Protein AF-A0A1C5YEY9-F1 (afdb_monomer_lite)

Sequence (132 aa):
MKTFPKPLSAQEEREYLRRCKEGDLEAREVL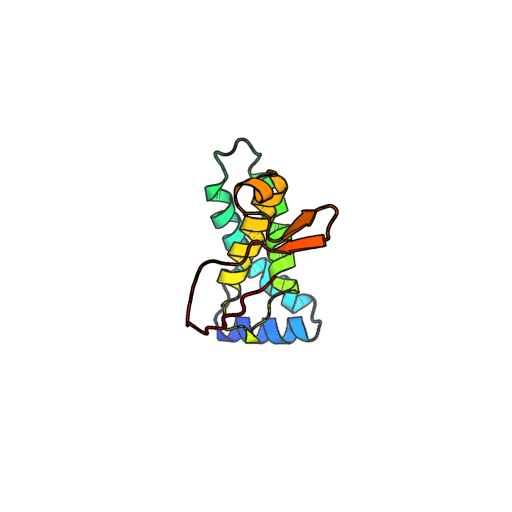ISRNLRLVAHVVKKYQQSGYETDDLLSVGTIGLIKAVNTFNAEKGSRLATYAVKCVENAILSRMRLWFQTSIPRAEKNRDGVFWHRYPRICISFALLWTAA

pLDDT: mean 79.59, std 19.67, range [31.83, 96.88]

Structure (mmCIF, N/CA/C/O backbone):
data_AF-A0A1C5YEY9-F1
#
_entry.id   AF-A0A1C5YEY9-F1
#
loop_
_atom_site.group_PDB
_atom_site.id
_atom_site.type_symbol
_atom_site.label_atom_id
_atom_site.label_alt_id
_atom_site.label_comp_id
_atom_site.label_asym_id
_atom_site.label_entity_id
_atom_site.label_seq_id
_atom_site.pdbx_PDB_ins_code
_atom_site.Cartn_x
_atom_site.Cartn_y
_atom_site.Cartn_z
_atom_site.occupancy
_atom_site.B_iso_or_equiv
_atom_site.auth_seq_id
_atom_site.auth_comp_id
_atom_site.auth_asym_id
_atom_site.auth_atom_id
_atom_site.pdbx_PDB_model_num
ATOM 1 N N . MET A 1 1 ? -13.197 11.405 -17.208 1.00 39.03 1 MET A N 1
ATOM 2 C CA . MET A 1 1 ? -11.977 11.458 -16.369 1.00 39.03 1 MET A CA 1
ATOM 3 C C . MET A 1 1 ? -12.269 10.779 -15.038 1.00 39.03 1 MET A C 1
ATOM 5 O O . MET A 1 1 ? -13.107 11.282 -14.302 1.00 39.03 1 MET A O 1
ATOM 9 N N . LYS A 1 2 ? -11.660 9.624 -14.737 1.00 53.94 2 LYS A N 1
ATOM 10 C CA . LYS A 1 2 ? -11.797 8.994 -13.411 1.00 53.94 2 LYS A CA 1
ATOM 11 C C . LYS A 1 2 ? -10.935 9.779 -12.419 1.00 53.94 2 LYS A C 1
ATOM 13 O O . LYS A 1 2 ? -9.757 9.492 -12.244 1.00 53.94 2 LYS A O 1
ATOM 18 N N . THR A 1 3 ? -11.505 10.830 -11.842 1.00 72.69 3 THR A N 1
ATOM 19 C CA . THR A 1 3 ? -10.862 11.599 -10.774 1.00 72.69 3 THR A CA 1
ATOM 20 C C . THR A 1 3 ? -10.750 10.708 -9.545 1.00 72.69 3 THR A C 1
ATOM 22 O O . THR A 1 3 ? -11.757 10.222 -9.035 1.00 72.69 3 THR A O 1
ATOM 25 N N . PHE A 1 4 ? -9.523 10.473 -9.080 1.00 75.75 4 PHE A N 1
ATOM 26 C CA . PHE A 1 4 ? -9.296 9.739 -7.839 1.00 75.75 4 PHE A CA 1
ATOM 27 C C . PHE A 1 4 ? -10.005 10.439 -6.675 1.00 75.75 4 PHE A C 1
ATOM 29 O O . PHE A 1 4 ? -9.925 11.671 -6.575 1.00 75.75 4 PHE A O 1
ATOM 36 N N . PRO A 1 5 ? -10.656 9.683 -5.776 1.00 82.75 5 PRO A N 1
ATOM 37 C CA . PRO A 1 5 ? -11.355 10.273 -4.650 1.00 82.75 5 PRO A CA 1
ATOM 38 C C . PRO A 1 5 ? -10.378 11.059 -3.766 1.00 82.75 5 PRO A C 1
ATOM 40 O O . PRO A 1 5 ? -9.193 10.729 -3.654 1.00 82.75 5 PRO A O 1
ATOM 43 N N . LYS A 1 6 ? -10.875 12.134 -3.145 1.00 85.81 6 LYS A N 1
ATOM 44 C CA . LYS A 1 6 ? -10.090 12.951 -2.209 1.00 85.81 6 LYS A CA 1
ATOM 45 C C . LYS A 1 6 ? -9.548 12.060 -1.075 1.00 85.81 6 LYS A C 1
ATOM 47 O O . LYS A 1 6 ? -10.292 11.180 -0.636 1.00 85.81 6 LYS A O 1
ATOM 52 N N . PRO A 1 7 ? -8.308 12.259 -0.5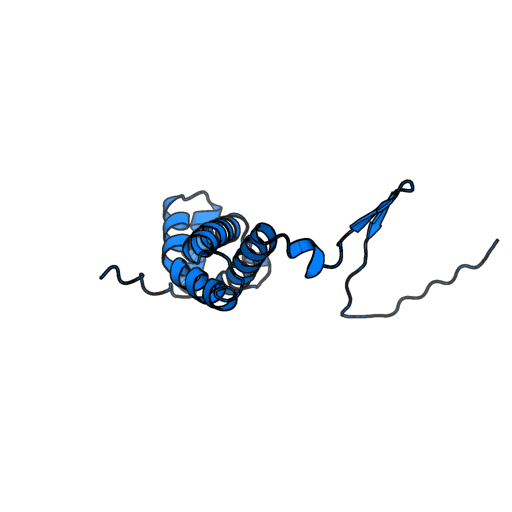95 1.00 86.94 7 PRO A N 1
ATOM 53 C CA . PRO A 1 7 ? -7.817 11.552 0.586 1.00 86.94 7 PRO A CA 1
ATOM 54 C C . PRO A 1 7 ? -8.737 11.782 1.792 1.00 86.94 7 PRO A C 1
ATOM 56 O O . PRO A 1 7 ? -9.362 12.840 1.904 1.00 86.94 7 PRO A O 1
ATOM 59 N N . LEU A 1 8 ? -8.820 10.776 2.662 1.00 89.31 8 LEU A N 1
ATOM 60 C CA . LEU A 1 8 ? -9.600 10.836 3.898 1.00 89.31 8 LEU A CA 1
ATOM 61 C C . LEU A 1 8 ? -8.981 11.838 4.877 1.00 89.31 8 LEU A C 1
ATOM 63 O O . LEU A 1 8 ? -7.764 12.043 4.889 1.00 89.31 8 LEU A O 1
ATOM 67 N N . SER A 1 9 ? -9.815 12.454 5.712 1.00 91.19 9 SER A N 1
ATOM 68 C CA . SER A 1 9 ? -9.325 13.185 6.880 1.00 91.19 9 SER A CA 1
ATOM 69 C C . SER A 1 9 ? -8.760 12.218 7.929 1.00 91.19 9 SER A C 1
ATOM 71 O O . SER A 1 9 ? -9.060 11.026 7.927 1.00 91.19 9 SER A O 1
ATOM 73 N N . ALA A 1 10 ? -7.955 12.727 8.865 1.00 88.38 10 ALA A N 1
ATOM 74 C CA . ALA A 1 10 ? -7.357 11.895 9.913 1.00 88.38 10 ALA A CA 1
ATOM 75 C C . ALA A 1 10 ? -8.402 11.230 10.833 1.00 88.38 10 ALA A C 1
ATOM 77 O O . ALA A 1 10 ? -8.161 10.142 11.351 1.00 88.38 10 ALA A O 1
ATOM 78 N N . GLN A 1 11 ? -9.553 11.879 11.040 1.00 90.25 11 GLN A N 1
ATOM 79 C CA . GLN A 1 11 ? -10.647 11.328 11.844 1.00 90.25 11 GLN A CA 1
ATOM 80 C C . GLN A 1 11 ? -11.351 10.189 11.100 1.00 90.25 11 GLN A C 1
ATOM 82 O O . GLN A 1 11 ? -11.501 9.104 11.653 1.00 90.25 11 GLN A O 1
ATOM 87 N N . GLU A 1 12 ? -11.700 10.407 9.829 1.00 92.25 12 GLU A N 1
ATOM 88 C CA . GLU A 1 12 ? -12.309 9.375 8.984 1.00 92.25 12 GLU A CA 1
ATOM 89 C C . GLU A 1 12 ? -11.375 8.176 8.803 1.00 92.25 12 GLU A C 1
ATOM 91 O O . GLU A 1 12 ? -11.809 7.037 8.937 1.00 92.25 12 GLU A O 1
ATOM 96 N N . GLU A 1 13 ? -10.084 8.411 8.543 1.00 92.25 13 GLU A N 1
ATOM 97 C CA . GLU A 1 13 ? -9.094 7.337 8.398 1.00 92.25 13 GLU A CA 1
ATOM 98 C C . GLU A 1 13 ? -9.076 6.441 9.641 1.00 92.25 13 GLU A C 1
ATOM 100 O O . GLU A 1 13 ? -9.071 5.218 9.516 1.00 92.25 13 GLU A O 1
ATOM 105 N N . ARG A 1 14 ? -9.136 7.029 10.841 1.00 91.06 14 ARG A N 1
ATOM 106 C CA . ARG A 1 14 ? -9.148 6.272 12.096 1.00 91.06 14 ARG A CA 1
ATOM 107 C C . ARG A 1 14 ? -10.405 5.416 12.252 1.00 91.06 14 ARG A C 1
ATOM 109 O O . ARG A 1 14 ? -10.299 4.285 12.724 1.00 91.06 14 ARG A O 1
ATOM 116 N N . GLU A 1 15 ? -11.556 5.927 11.829 1.00 93.12 15 GLU A N 1
ATOM 117 C CA . GLU A 1 15 ? -12.822 5.191 11.856 1.00 93.12 15 GLU A CA 1
ATOM 118 C C . GLU A 1 15 ? -12.810 4.011 10.875 1.00 93.12 15 GLU A C 1
ATOM 120 O O . GLU A 1 15 ? -13.070 2.871 11.260 1.00 93.12 15 GLU A O 1
ATOM 125 N N . TYR A 1 16 ? -12.406 4.243 9.624 1.00 94.25 16 TYR A N 1
ATOM 126 C CA . TYR A 1 16 ? -12.297 3.170 8.633 1.00 94.25 16 TYR A CA 1
ATOM 127 C C . TYR A 1 16 ? -11.264 2.114 9.031 1.00 94.25 16 TYR A C 1
ATOM 129 O O . TYR A 1 16 ? -11.484 0.925 8.812 1.00 94.25 16 TYR A O 1
ATOM 137 N N . LEU A 1 17 ? -10.153 2.517 9.650 1.00 92.81 17 LEU A N 1
ATOM 138 C CA . LEU A 1 17 ? -9.156 1.586 10.178 1.00 92.81 17 LEU A CA 1
ATOM 139 C C . LEU A 1 17 ? -9.714 0.714 11.306 1.00 92.81 17 LEU A C 1
ATOM 141 O O . LEU A 1 17 ? -9.392 -0.473 11.371 1.00 92.81 17 LEU A O 1
ATOM 145 N N . ARG A 1 18 ? -10.552 1.282 12.179 1.00 92.38 18 ARG A N 1
ATOM 146 C CA . ARG A 1 18 ? -11.227 0.527 13.236 1.00 92.38 18 ARG A CA 1
ATOM 147 C C . ARG A 1 18 ? -12.184 -0.505 12.639 1.00 92.38 18 ARG A C 1
ATOM 149 O O . ARG A 1 18 ? -12.033 -1.687 12.934 1.00 92.38 18 ARG A O 1
ATOM 156 N N . ARG A 1 19 ? -13.081 -0.084 11.744 1.00 93.56 19 ARG A N 1
ATOM 157 C CA . ARG A 1 19 ? -14.018 -0.979 11.040 1.00 93.56 19 ARG A CA 1
ATOM 158 C C . ARG A 1 19 ? -13.289 -2.082 10.269 1.00 93.56 19 ARG A C 1
ATOM 160 O O . ARG A 1 19 ? -13.641 -3.253 10.356 1.00 93.56 19 ARG A O 1
ATOM 167 N N . CYS A 1 20 ? -12.204 -1.734 9.576 1.00 92.94 20 CYS A N 1
ATOM 168 C CA . CYS A 1 20 ? -11.376 -2.703 8.859 1.00 92.94 20 CYS A CA 1
ATOM 169 C C . CYS A 1 20 ? -10.761 -3.753 9.806 1.00 92.94 20 CYS A C 1
ATOM 171 O O . CYS A 1 20 ? -10.645 -4.919 9.432 1.00 92.94 20 CYS A O 1
ATOM 173 N N . LYS A 1 21 ? -10.387 -3.367 11.035 1.00 89.62 21 LYS A N 1
ATOM 174 C CA . LYS A 1 21 ? -9.884 -4.290 12.068 1.00 89.62 21 LYS A CA 1
ATOM 175 C C . LYS A 1 21 ? -10.983 -5.205 12.621 1.00 89.62 21 LYS A C 1
ATOM 177 O O . LYS A 1 21 ? -10.689 -6.330 13.009 1.00 89.62 21 LYS A O 1
ATOM 182 N N . GLU A 1 22 ? -12.226 -4.734 12.624 1.00 91.81 22 GLU A N 1
ATOM 183 C CA . GLU A 1 22 ? -13.425 -5.509 12.972 1.00 91.81 22 GLU A CA 1
ATOM 184 C C . GLU A 1 22 ? -13.864 -6.464 11.835 1.00 91.81 22 GLU A C 1
ATOM 186 O O . GLU A 1 22 ? -14.763 -7.276 12.030 1.00 91.81 22 GLU A O 1
ATOM 191 N N . GLY A 1 23 ? -13.190 -6.435 10.674 1.00 91.12 23 GLY A N 1
ATOM 192 C CA . GLY A 1 23 ? -13.426 -7.346 9.546 1.00 91.12 23 GLY A CA 1
ATOM 193 C C . GLY A 1 23 ? -14.285 -6.766 8.419 1.00 91.12 23 GLY A C 1
ATOM 194 O O . GLY A 1 23 ? -14.653 -7.493 7.497 1.00 91.12 23 GLY A O 1
ATOM 195 N N . ASP A 1 24 ? -14.587 -5.468 8.460 1.00 94.38 24 ASP A N 1
ATOM 196 C CA . ASP A 1 24 ? -15.392 -4.788 7.448 1.00 94.38 24 ASP A CA 1
ATOM 197 C C . ASP A 1 24 ? -14.649 -4.672 6.101 1.00 94.38 24 ASP A C 1
ATOM 199 O O . ASP A 1 24 ? -13.630 -3.981 5.965 1.00 94.38 24 ASP A O 1
ATOM 203 N N . LEU A 1 25 ? -15.182 -5.359 5.087 1.00 92.75 25 LEU A N 1
ATOM 204 C CA . LEU A 1 25 ? -14.631 -5.386 3.732 1.00 92.75 25 LEU A CA 1
ATOM 205 C C . LEU A 1 25 ? -14.830 -4.061 2.988 1.00 92.75 25 LEU A C 1
ATOM 207 O O . LEU A 1 25 ? -13.948 -3.660 2.228 1.00 92.75 25 LEU A O 1
ATOM 211 N N . GLU A 1 26 ? -15.939 -3.364 3.224 1.00 94.25 26 GLU A N 1
ATOM 212 C CA . GLU A 1 26 ? -16.229 -2.081 2.583 1.00 94.25 26 GLU A CA 1
ATOM 213 C C . GLU A 1 26 ? -15.255 -1.016 3.095 1.00 94.25 26 GLU A C 1
ATOM 215 O O . GLU A 1 26 ? -14.639 -0.286 2.314 1.00 94.25 26 GLU A O 1
ATOM 220 N N . ALA A 1 27 ? -15.015 -0.994 4.410 1.00 94.31 27 ALA A N 1
ATOM 221 C CA . ALA A 1 27 ? -14.025 -0.104 5.009 1.00 94.31 27 ALA A CA 1
ATOM 222 C C . ALA A 1 27 ? -12.623 -0.324 4.415 1.00 94.31 27 ALA A C 1
ATOM 224 O O . ALA A 1 27 ? -11.906 0.638 4.118 1.00 94.31 27 ALA A O 1
ATOM 225 N N . ARG A 1 28 ? -12.246 -1.587 4.174 1.00 94.12 28 ARG A N 1
ATOM 226 C CA . ARG A 1 28 ? -10.983 -1.941 3.514 1.00 94.12 28 ARG A CA 1
ATOM 227 C C . ARG A 1 28 ? -10.906 -1.382 2.092 1.00 94.12 28 ARG A C 1
ATOM 229 O O . ARG A 1 28 ? -9.888 -0.798 1.716 1.00 94.12 28 ARG A O 1
ATOM 236 N N . GLU A 1 29 ? -11.956 -1.554 1.296 1.00 93.94 29 GLU A N 1
ATOM 237 C CA . GLU A 1 29 ? -12.004 -1.067 -0.088 1.00 93.94 29 GLU A CA 1
ATOM 238 C C . GLU A 1 29 ? -11.940 0.458 -0.174 1.00 93.94 29 GLU A C 1
ATOM 240 O O . GLU A 1 29 ? -11.236 1.002 -1.036 1.00 93.94 29 GLU A O 1
ATOM 245 N N . VAL A 1 30 ? -12.598 1.155 0.756 1.00 94.12 30 VAL A N 1
ATOM 246 C CA . VAL A 1 30 ? -12.511 2.613 0.875 1.00 94.12 30 VAL A CA 1
ATOM 247 C C . VAL A 1 30 ? -11.073 3.038 1.173 1.00 94.12 30 VAL A C 1
ATOM 249 O O . VAL A 1 30 ? -10.542 3.910 0.479 1.00 94.12 30 VAL A O 1
ATOM 252 N N . LEU A 1 31 ? -10.405 2.403 2.143 1.00 94.19 31 LEU A N 1
ATOM 253 C CA . LEU A 1 31 ? -9.009 2.704 2.482 1.00 94.19 31 LEU A CA 1
ATOM 254 C C . LEU A 1 31 ? -8.067 2.491 1.291 1.00 94.19 31 LEU A C 1
ATOM 256 O O . LEU A 1 31 ? -7.217 3.345 1.027 1.00 94.19 31 LEU A O 1
ATOM 260 N N . ILE A 1 32 ? -8.234 1.398 0.542 1.00 94.25 32 ILE A N 1
ATOM 261 C CA . ILE A 1 32 ? -7.432 1.114 -0.657 1.00 94.25 32 ILE A CA 1
ATOM 262 C C . ILE A 1 32 ? -7.681 2.190 -1.720 1.00 94.25 32 ILE A C 1
ATOM 264 O O . ILE A 1 32 ? -6.741 2.853 -2.163 1.00 94.25 32 ILE A O 1
ATOM 268 N N . SER A 1 33 ? -8.943 2.422 -2.085 1.00 93.00 33 SER A N 1
ATOM 269 C CA . SER A 1 33 ? -9.331 3.333 -3.171 1.00 93.00 33 SER A CA 1
ATOM 270 C C . SER A 1 33 ? -8.868 4.772 -2.929 1.00 93.00 33 SER A C 1
ATOM 272 O O . SER A 1 33 ? -8.415 5.455 -3.850 1.00 93.00 33 SER A O 1
ATOM 274 N N . ARG A 1 34 ? -8.927 5.232 -1.673 1.00 93.00 34 ARG A N 1
ATOM 275 C CA . ARG A 1 34 ? -8.493 6.577 -1.258 1.00 93.00 34 ARG A CA 1
ATOM 276 C C . ARG A 1 34 ? -6.971 6.747 -1.297 1.00 93.00 34 ARG A C 1
ATOM 278 O O . ARG A 1 34 ? -6.495 7.868 -1.466 1.00 93.00 34 ARG A O 1
ATOM 285 N N . ASN A 1 35 ? -6.213 5.653 -1.198 1.00 94.12 35 ASN A N 1
ATOM 286 C CA . ASN A 1 35 ? -4.749 5.656 -1.187 1.00 94.12 35 ASN A CA 1
ATOM 287 C C . ASN A 1 35 ? -4.106 5.261 -2.530 1.00 94.12 35 ASN A C 1
ATOM 289 O O . ASN A 1 35 ? -2.883 5.296 -2.643 1.00 94.12 35 ASN A O 1
ATOM 293 N N . LEU A 1 36 ? -4.874 4.973 -3.587 1.00 92.81 36 LEU A N 1
ATOM 294 C CA . LEU A 1 36 ? -4.318 4.594 -4.901 1.00 92.81 36 LEU A CA 1
ATOM 295 C C . LEU A 1 36 ? -3.363 5.640 -5.503 1.00 92.81 36 LEU A C 1
ATOM 297 O O . LEU A 1 36 ? -2.376 5.290 -6.149 1.00 92.81 36 LEU A O 1
ATOM 301 N N . ARG A 1 37 ? -3.595 6.934 -5.244 1.00 93.06 37 ARG A N 1
ATOM 302 C CA . ARG A 1 37 ? -2.711 8.024 -5.708 1.00 93.06 37 ARG A CA 1
ATOM 303 C C . ARG A 1 37 ? -1.283 7.895 -5.169 1.00 93.06 37 ARG A C 1
ATOM 305 O O . ARG A 1 37 ? -0.338 8.310 -5.837 1.00 93.06 37 ARG A O 1
ATOM 312 N N . LEU A 1 38 ? -1.135 7.325 -3.972 1.00 94.56 38 LEU A N 1
ATOM 313 C CA . LEU A 1 38 ? 0.158 7.064 -3.347 1.00 94.56 38 LEU A CA 1
ATOM 314 C C . LEU A 1 38 ? 0.973 6.072 -4.178 1.00 94.56 38 LEU A C 1
ATOM 316 O O . LEU A 1 38 ? 2.166 6.278 -4.373 1.00 94.56 38 LEU A O 1
ATOM 320 N N . VAL A 1 39 ? 0.325 5.028 -4.703 1.00 95.81 39 VAL A N 1
ATOM 321 C CA . VAL A 1 39 ? 0.982 3.984 -5.504 1.00 95.81 39 VAL A CA 1
ATOM 322 C C . VAL A 1 39 ? 1.590 4.594 -6.759 1.00 95.81 39 VAL A C 1
ATOM 324 O O . VAL A 1 39 ? 2.783 4.429 -6.997 1.00 95.81 39 VAL A O 1
ATOM 327 N N . ALA A 1 40 ? 0.809 5.380 -7.503 1.00 94.06 40 ALA A N 1
ATOM 328 C CA . ALA A 1 40 ? 1.298 6.074 -8.693 1.00 94.06 40 ALA A CA 1
ATOM 329 C C . ALA A 1 40 ? 2.481 7.007 -8.377 1.00 94.06 40 ALA A C 1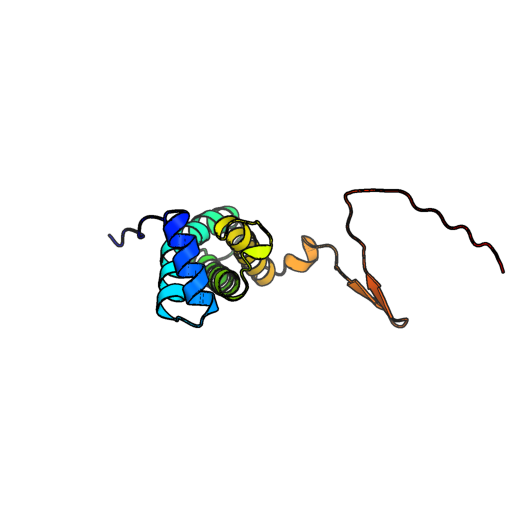
ATOM 331 O O . ALA A 1 40 ? 3.451 7.069 -9.132 1.00 94.06 40 ALA A O 1
ATOM 332 N N . HIS A 1 41 ? 2.434 7.699 -7.233 1.00 94.50 41 HIS A N 1
ATOM 333 C CA . HIS A 1 41 ? 3.530 8.561 -6.796 1.00 94.50 41 HIS A CA 1
ATOM 334 C C . HIS A 1 41 ? 4.814 7.778 -6.479 1.00 94.50 41 HIS A C 1
ATOM 336 O O . HIS A 1 41 ? 5.901 8.213 -6.854 1.00 94.50 41 HIS A O 1
ATOM 342 N N . VAL A 1 42 ? 4.708 6.622 -5.819 1.00 94.62 42 VAL A N 1
ATOM 343 C CA . VAL A 1 42 ? 5.867 5.770 -5.508 1.00 94.62 42 VAL A CA 1
ATOM 344 C C . VAL A 1 42 ? 6.443 5.145 -6.778 1.00 94.62 42 VAL A C 1
ATOM 346 O O . VAL A 1 42 ? 7.654 5.199 -6.980 1.00 94.62 42 VAL A O 1
ATOM 349 N N . VAL A 1 43 ? 5.589 4.618 -7.662 1.00 94.31 43 VAL A N 1
ATOM 350 C CA . VAL A 1 43 ? 5.996 3.994 -8.933 1.00 94.31 43 VAL A CA 1
ATOM 351 C C . VAL A 1 43 ? 6.754 4.969 -9.829 1.00 94.31 43 VAL A C 1
ATOM 353 O O . VAL A 1 43 ? 7.703 4.557 -10.492 1.00 94.31 43 VAL A O 1
ATOM 356 N N . LYS A 1 44 ? 6.428 6.269 -9.787 1.00 93.56 44 LYS A N 1
ATOM 357 C CA . LYS A 1 44 ? 7.144 7.309 -10.543 1.00 93.56 44 LYS A CA 1
ATOM 358 C C . LYS A 1 44 ? 8.666 7.273 -10.330 1.00 93.56 44 LYS A C 1
ATOM 360 O O . LYS A 1 44 ? 9.417 7.544 -11.260 1.00 93.56 44 LYS A O 1
ATOM 365 N N . LYS A 1 45 ? 9.133 6.890 -9.135 1.00 91.56 45 LYS A N 1
ATOM 366 C CA . LYS A 1 45 ? 10.569 6.769 -8.819 1.00 91.56 45 LYS A CA 1
ATOM 367 C C . LYS A 1 45 ? 11.273 5.637 -9.583 1.00 91.56 45 LYS A C 1
ATOM 369 O O . LYS A 1 45 ? 12.486 5.686 -9.738 1.00 91.56 45 LYS A O 1
ATOM 374 N N . TYR A 1 46 ? 10.526 4.633 -10.039 1.00 90.94 46 TYR A N 1
ATOM 375 C CA . TYR A 1 46 ? 11.035 3.400 -10.651 1.00 90.94 46 TYR A CA 1
ATOM 376 C C . TYR A 1 46 ? 10.735 3.310 -12.158 1.00 90.94 46 TYR A C 1
ATOM 378 O O . TYR A 1 46 ? 10.994 2.289 -12.787 1.00 90.94 46 TYR A O 1
ATOM 386 N N . GLN A 1 47 ? 10.208 4.377 -12.769 1.00 87.25 47 GLN A N 1
ATOM 387 C CA . GLN A 1 47 ? 9.862 4.378 -14.198 1.00 87.25 47 GLN A CA 1
ATOM 388 C C . GLN A 1 47 ? 11.081 4.212 -15.115 1.00 87.25 47 GLN A C 1
ATOM 390 O O . GLN A 1 47 ? 10.966 3.646 -16.195 1.00 87.25 47 GLN A O 1
ATOM 395 N N . GLN A 1 48 ? 12.263 4.669 -14.692 1.00 86.00 48 GLN A N 1
ATOM 396 C CA . GLN A 1 48 ? 13.496 4.572 -15.486 1.00 86.00 48 GLN A CA 1
ATOM 397 C C . GLN A 1 48 ? 14.219 3.225 -15.328 1.00 86.00 48 GLN A C 1
ATOM 399 O O . GLN A 1 48 ? 15.323 3.050 -15.832 1.00 86.00 48 GLN A O 1
ATOM 404 N N . SER A 1 49 ? 13.629 2.268 -14.612 1.00 81.50 49 SER A N 1
ATOM 405 C CA . SER A 1 49 ? 14.290 1.007 -14.272 1.00 81.50 49 SER A CA 1
ATOM 406 C C . SER A 1 49 ? 14.202 -0.078 -15.355 1.00 81.50 49 SER A C 1
ATOM 408 O O . SER A 1 49 ? 14.651 -1.196 -15.115 1.00 81.50 49 SER A O 1
ATOM 410 N N . GLY A 1 50 ? 13.607 0.223 -16.516 1.00 86.25 50 GLY A N 1
ATOM 411 C CA . GLY A 1 50 ? 13.429 -0.726 -17.625 1.00 86.25 50 GLY A CA 1
ATOM 412 C C . GLY A 1 50 ? 12.263 -1.710 -17.456 1.00 86.25 50 GLY A C 1
ATOM 413 O O . GLY A 1 50 ? 12.159 -2.656 -18.228 1.00 86.25 50 GLY A O 1
ATOM 414 N N . TYR A 1 51 ? 11.402 -1.504 -16.453 1.00 89.50 51 TYR A N 1
ATOM 415 C CA . TYR A 1 51 ? 10.169 -2.270 -16.244 1.00 89.50 51 TYR A CA 1
ATOM 416 C C . TYR A 1 51 ? 8.960 -1.476 -16.738 1.00 89.50 51 TYR A C 1
ATOM 418 O O . TYR A 1 51 ? 8.914 -0.252 -16.597 1.00 89.50 51 TYR A O 1
ATOM 426 N N . GLU A 1 52 ? 7.952 -2.186 -17.241 1.00 92.50 52 GLU A N 1
ATOM 427 C CA . GLU A 1 52 ? 6.688 -1.585 -17.659 1.00 92.50 52 GLU A CA 1
ATOM 428 C C . GLU A 1 52 ? 5.983 -0.906 -16.479 1.00 92.50 52 GLU A C 1
ATOM 430 O O . GLU A 1 52 ? 5.784 -1.502 -15.416 1.00 92.50 52 GLU A O 1
ATOM 435 N N . THR A 1 53 ? 5.569 0.351 -16.672 1.00 91.81 53 THR A N 1
ATOM 436 C CA . THR A 1 53 ? 4.932 1.147 -15.606 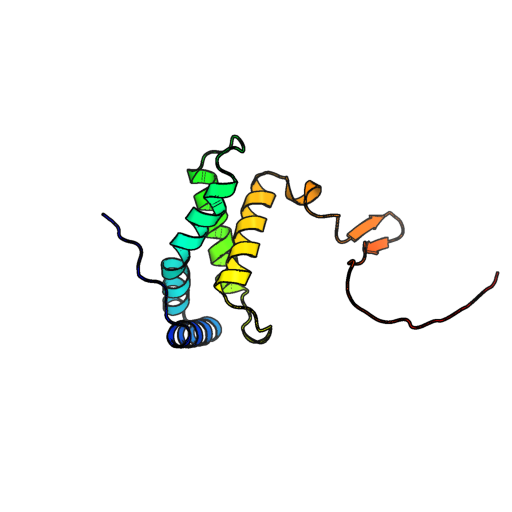1.00 91.81 53 THR A CA 1
ATOM 437 C C . THR A 1 53 ? 3.650 0.480 -15.096 1.00 91.81 53 THR A C 1
ATOM 439 O O . THR A 1 53 ? 3.380 0.519 -13.895 1.00 91.81 53 THR A O 1
ATOM 442 N N . ASP A 1 54 ? 2.898 -0.187 -15.972 1.00 92.81 54 ASP A N 1
ATOM 443 C CA . ASP A 1 54 ? 1.654 -0.876 -15.615 1.00 92.81 54 ASP A CA 1
ATOM 444 C C . ASP A 1 54 ? 1.892 -2.127 -14.748 1.00 92.81 54 ASP A C 1
ATOM 446 O O . ASP A 1 54 ? 1.105 -2.408 -13.836 1.00 92.81 54 ASP A O 1
ATOM 450 N N . ASP A 1 55 ? 3.012 -2.838 -14.946 1.00 93.06 55 ASP A N 1
ATOM 451 C CA . ASP A 1 55 ? 3.418 -3.951 -14.071 1.00 93.06 55 ASP A CA 1
ATOM 452 C C . ASP A 1 55 ? 3.785 -3.415 -12.679 1.00 93.06 55 ASP A C 1
ATOM 454 O O . ASP A 1 55 ? 3.315 -3.913 -11.653 1.00 93.06 55 ASP A O 1
ATOM 458 N N . LEU A 1 56 ? 4.549 -2.318 -12.630 1.00 94.06 56 LEU A N 1
ATOM 459 C CA . LEU A 1 56 ? 4.918 -1.663 -11.372 1.00 94.06 56 LEU A CA 1
ATOM 460 C C . LEU A 1 56 ? 3.699 -1.120 -10.613 1.00 94.06 56 LEU A C 1
ATOM 462 O O . LEU A 1 56 ? 3.645 -1.229 -9.387 1.00 94.06 56 LEU A O 1
ATOM 466 N N . LEU A 1 57 ? 2.708 -0.566 -11.316 1.00 95.06 57 LEU A N 1
ATOM 467 C CA . LEU A 1 57 ? 1.435 -0.139 -10.728 1.00 95.06 57 LEU A CA 1
ATOM 468 C C . LEU A 1 57 ? 0.653 -1.318 -10.149 1.00 95.06 57 LEU A C 1
ATOM 470 O O . LEU A 1 57 ? 0.136 -1.219 -9.032 1.00 95.06 57 LEU A O 1
ATOM 474 N N . SER A 1 58 ? 0.595 -2.437 -10.870 1.00 95.25 58 SER A N 1
ATOM 475 C CA . SER A 1 58 ? -0.102 -3.647 -10.427 1.00 95.25 58 SER A CA 1
ATOM 476 C C . SER A 1 58 ? 0.547 -4.227 -9.168 1.00 95.25 58 SER A C 1
ATOM 478 O O . SER A 1 58 ? -0.115 -4.416 -8.145 1.00 95.25 58 SER A O 1
ATOM 480 N N . VAL A 1 59 ? 1.871 -4.402 -9.187 1.00 94.88 59 VAL A N 1
ATOM 481 C CA . VAL A 1 59 ? 2.655 -4.861 -8.030 1.00 94.88 59 VAL A CA 1
ATOM 482 C C . VAL A 1 59 ? 2.562 -3.882 -6.860 1.00 94.88 59 VAL A C 1
ATOM 484 O O . VAL A 1 59 ? 2.377 -4.291 -5.711 1.00 94.88 59 VAL A O 1
ATOM 487 N N . GLY A 1 60 ? 2.647 -2.581 -7.132 1.00 96.31 60 GLY A N 1
ATOM 488 C CA . GLY A 1 60 ? 2.497 -1.547 -6.117 1.00 96.31 60 GLY A CA 1
ATOM 489 C C . GLY A 1 60 ? 1.114 -1.575 -5.462 1.00 96.31 60 GLY A C 1
ATOM 490 O O . GLY A 1 60 ? 1.007 -1.437 -4.245 1.00 96.31 60 GLY A O 1
ATOM 491 N N . THR A 1 61 ? 0.061 -1.842 -6.235 1.00 96.44 61 THR A N 1
ATOM 492 C CA . THR A 1 61 ? -1.310 -1.985 -5.720 1.00 96.44 61 THR A CA 1
ATOM 493 C C . THR A 1 61 ? -1.433 -3.193 -4.791 1.00 96.44 61 THR A C 1
ATOM 495 O O . THR A 1 61 ? -2.020 -3.076 -3.717 1.00 96.44 61 THR A O 1
ATOM 498 N N . ILE A 1 62 ? -0.796 -4.322 -5.121 1.00 95.75 62 ILE A N 1
ATOM 499 C CA . ILE A 1 62 ? -0.702 -5.483 -4.216 1.00 95.75 62 ILE A CA 1
ATOM 500 C C . ILE A 1 62 ? 0.010 -5.092 -2.909 1.00 95.75 62 ILE A C 1
ATOM 502 O O . ILE A 1 62 ? -0.435 -5.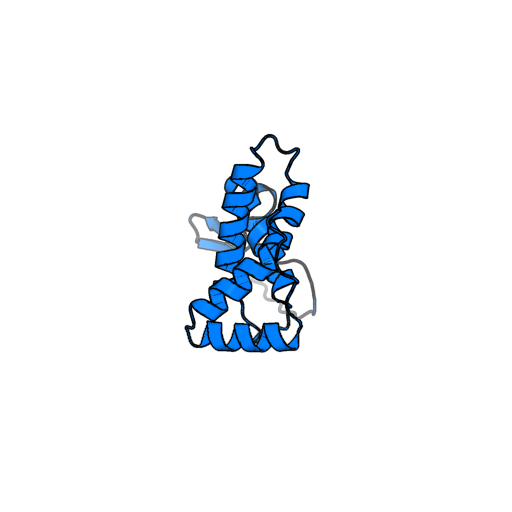457 -1.817 1.00 95.75 62 ILE A O 1
ATOM 506 N N . GLY A 1 63 ? 1.082 -4.297 -3.000 1.00 96.00 63 GLY A N 1
ATOM 507 C CA . GLY A 1 63 ? 1.780 -3.736 -1.840 1.00 96.00 63 GLY A CA 1
ATOM 508 C C . GLY A 1 63 ? 0.882 -2.863 -0.957 1.00 96.00 63 GLY A C 1
ATOM 509 O O . GLY A 1 63 ? 0.929 -2.982 0.268 1.00 96.00 63 GLY A O 1
ATOM 510 N N . LEU A 1 64 ? 0.022 -2.036 -1.559 1.00 96.88 64 LEU A N 1
ATOM 511 C CA . LEU A 1 64 ? -0.954 -1.217 -0.837 1.00 96.88 64 LEU A CA 1
ATOM 512 C C . LEU A 1 64 ? -2.021 -2.073 -0.139 1.00 96.88 64 LEU A C 1
ATOM 514 O O . LEU A 1 64 ? -2.302 -1.845 1.035 1.00 96.88 64 LEU A O 1
ATOM 518 N N . ILE A 1 65 ? -2.583 -3.071 -0.826 1.00 95.50 65 ILE A N 1
ATOM 519 C CA . ILE A 1 65 ? -3.572 -3.993 -0.239 1.00 95.50 65 ILE A CA 1
ATOM 520 C C . ILE A 1 65 ? -2.972 -4.694 0.982 1.00 95.50 65 ILE A C 1
ATOM 522 O O . ILE A 1 65 ? -3.582 -4.730 2.051 1.00 95.50 65 ILE A O 1
ATOM 526 N N . LYS A 1 66 ? -1.736 -5.192 0.849 1.00 94.12 66 LYS A N 1
ATOM 527 C CA . LYS A 1 66 ? -0.997 -5.782 1.967 1.00 94.12 66 LYS A CA 1
ATOM 528 C C . LYS A 1 66 ? -0.836 -4.787 3.113 1.00 94.12 66 LYS A C 1
ATOM 530 O O . LYS A 1 66 ? -1.060 -5.167 4.256 1.00 94.12 66 LYS A O 1
ATOM 535 N N . ALA A 1 67 ? -0.489 -3.534 2.815 1.00 95.12 67 ALA A N 1
ATOM 536 C CA . ALA A 1 67 ? -0.334 -2.499 3.829 1.00 95.12 67 ALA A CA 1
ATOM 537 C C . ALA A 1 67 ? -1.615 -2.289 4.636 1.00 95.12 67 ALA A C 1
ATOM 539 O O . ALA A 1 67 ? -1.548 -2.281 5.858 1.00 95.12 67 ALA A O 1
ATOM 540 N N . VAL A 1 68 ? -2.766 -2.163 3.970 1.00 94.81 68 VAL A N 1
ATOM 541 C CA . VAL A 1 68 ? -4.063 -1.979 4.641 1.00 94.81 68 VAL A CA 1
ATOM 542 C C . VAL A 1 68 ? -4.397 -3.187 5.520 1.00 94.81 68 VAL A C 1
ATOM 544 O O . VAL A 1 68 ? -4.797 -3.009 6.664 1.00 94.81 68 VAL A O 1
ATOM 547 N N . ASN A 1 69 ? -4.143 -4.407 5.036 1.00 91.88 69 ASN A N 1
ATOM 548 C CA . ASN A 1 69 ? -4.420 -5.635 5.787 1.00 91.88 69 ASN A CA 1
ATOM 549 C C . ASN A 1 69 ? -3.533 -5.816 7.029 1.00 91.88 69 ASN A C 1
ATOM 551 O O . ASN A 1 69 ? -3.967 -6.415 8.009 1.00 91.88 69 ASN A O 1
ATOM 555 N N . THR A 1 70 ? -2.279 -5.358 6.988 1.00 91.75 70 THR A N 1
ATOM 556 C CA . THR A 1 70 ? -1.300 -5.592 8.067 1.00 91.75 70 THR A CA 1
ATOM 557 C C . THR A 1 70 ? -1.005 -4.354 8.907 1.00 91.75 70 THR A C 1
ATOM 559 O O . THR A 1 70 ? -0.139 -4.398 9.788 1.00 91.75 70 THR A O 1
ATOM 562 N N . PHE A 1 71 ? -1.669 -3.234 8.627 1.00 93.25 71 PHE A N 1
ATOM 563 C CA . PHE A 1 71 ? -1.448 -1.989 9.343 1.00 93.25 71 PHE A CA 1
ATOM 564 C C . PHE A 1 71 ? -1.911 -2.098 10.799 1.00 93.25 71 PHE A C 1
ATOM 566 O O . PHE A 1 71 ? -2.950 -2.673 11.112 1.00 93.25 71 PHE A O 1
ATOM 573 N N . ASN A 1 72 ? -1.130 -1.507 11.702 1.00 89.19 72 ASN A N 1
ATOM 574 C CA . ASN A 1 72 ? -1.458 -1.447 13.117 1.00 89.19 72 ASN A CA 1
ATOM 575 C C . ASN A 1 72 ? -1.271 -0.015 13.634 1.00 89.19 72 ASN A C 1
ATOM 577 O O . ASN A 1 72 ? -0.143 0.479 13.700 1.00 89.19 72 ASN A O 1
ATOM 581 N N . ALA A 1 73 ? -2.381 0.614 14.027 1.00 87.50 73 ALA A N 1
ATOM 582 C CA . ALA A 1 73 ? -2.416 1.980 14.543 1.00 87.50 73 ALA A CA 1
ATOM 583 C C . ALA A 1 73 ? -1.681 2.148 15.887 1.00 87.50 73 ALA A C 1
ATOM 585 O O . ALA A 1 73 ? -1.149 3.223 16.152 1.00 87.50 73 ALA A O 1
ATOM 586 N N . GLU A 1 74 ? -1.567 1.085 16.693 1.00 87.44 74 GLU A N 1
ATOM 587 C CA . GLU A 1 74 ? -0.880 1.109 17.998 1.00 87.44 74 GLU A CA 1
ATOM 588 C C . GLU A 1 74 ? 0.615 1.436 17.866 1.00 87.44 74 GLU A C 1
ATOM 590 O O . GLU A 1 74 ? 1.254 1.891 18.808 1.00 87.44 74 GLU A O 1
ATOM 595 N N . LYS A 1 75 ? 1.194 1.240 16.673 1.00 83.31 75 LYS A N 1
ATOM 596 C CA . LYS A 1 75 ? 2.608 1.538 16.397 1.00 83.31 75 LYS A CA 1
ATOM 597 C C . LYS A 1 75 ? 2.886 3.031 16.170 1.00 83.31 75 LYS A C 1
ATOM 599 O O . LYS A 1 75 ? 4.027 3.391 15.896 1.00 83.31 75 LYS A O 1
ATOM 604 N N . GLY A 1 76 ? 1.869 3.894 16.230 1.00 81.69 76 GLY A N 1
ATOM 605 C CA . GLY A 1 76 ? 2.018 5.354 16.169 1.00 81.69 76 GLY A CA 1
ATOM 606 C C . GLY A 1 76 ? 2.362 5.935 14.788 1.00 81.69 76 GLY A C 1
ATOM 607 O O . GLY A 1 76 ? 2.582 7.137 14.664 1.00 81.69 76 GLY A O 1
ATOM 608 N N . SER A 1 77 ? 2.408 5.119 13.731 1.00 87.31 77 SER A N 1
ATOM 609 C CA . SER A 1 77 ? 2.673 5.576 12.360 1.00 87.31 77 SER A CA 1
ATOM 610 C C . SER A 1 77 ? 1.381 5.841 11.589 1.00 87.31 77 SER A C 1
ATOM 612 O O . SER A 1 77 ? 0.428 5.083 11.730 1.00 87.31 77 SER A O 1
ATOM 614 N N . ARG A 1 78 ? 1.368 6.836 10.694 1.00 90.75 78 ARG A N 1
ATOM 615 C CA . ARG A 1 78 ? 0.256 7.038 9.745 1.00 90.75 78 ARG A CA 1
ATOM 616 C C . ARG A 1 78 ? 0.179 5.896 8.728 1.00 90.75 78 ARG A C 1
ATOM 618 O O . ARG A 1 78 ? 1.222 5.388 8.303 1.00 90.75 78 ARG A O 1
ATOM 625 N N . LEU A 1 79 ? -1.033 5.564 8.275 1.00 91.81 79 LEU A N 1
ATOM 626 C CA . LEU A 1 79 ? -1.253 4.527 7.261 1.00 91.81 79 LEU A CA 1
ATOM 627 C C . LEU A 1 79 ? -0.461 4.822 5.986 1.00 91.81 79 LEU A C 1
ATOM 629 O O . LEU A 1 79 ? 0.253 3.949 5.502 1.00 91.81 79 LEU A O 1
ATOM 633 N N . ALA A 1 80 ? -0.511 6.062 5.493 1.00 92.44 80 ALA A N 1
ATOM 634 C CA . ALA A 1 80 ? 0.216 6.474 4.293 1.00 92.44 80 ALA A CA 1
ATOM 635 C C . ALA A 1 80 ? 1.727 6.187 4.386 1.00 92.44 80 ALA A C 1
ATOM 637 O O . ALA A 1 80 ? 2.316 5.653 3.450 1.00 92.44 80 ALA A O 1
ATOM 638 N N . THR A 1 81 ? 2.356 6.475 5.531 1.00 93.12 81 THR A N 1
ATOM 639 C CA . THR A 1 81 ? 3.790 6.223 5.748 1.00 93.12 81 THR A CA 1
ATOM 640 C C . THR A 1 81 ? 4.116 4.733 5.678 1.00 93.12 81 THR A C 1
ATOM 642 O O . THR A 1 81 ? 5.085 4.336 5.029 1.00 93.12 81 THR A O 1
ATOM 645 N N . TYR A 1 82 ? 3.298 3.900 6.324 1.00 94.06 82 TYR A N 1
ATOM 646 C CA . TYR A 1 82 ? 3.459 2.448 6.281 1.00 94.06 82 TYR A CA 1
ATOM 647 C C . TYR A 1 82 ? 3.211 1.892 4.871 1.00 94.06 82 TYR A C 1
ATOM 649 O O . TYR A 1 82 ? 4.000 1.090 4.370 1.00 94.06 82 TYR A O 1
ATOM 657 N N . ALA A 1 83 ? 2.172 2.387 4.197 1.00 95.81 83 ALA A N 1
ATOM 658 C CA . ALA A 1 83 ? 1.811 1.998 2.843 1.00 95.81 83 ALA A CA 1
ATOM 659 C C . ALA A 1 83 ? 2.930 2.280 1.839 1.00 95.81 83 ALA A C 1
ATOM 661 O O . ALA A 1 83 ? 3.255 1.389 1.059 1.00 95.81 83 ALA A O 1
ATOM 662 N N . VAL A 1 84 ? 3.595 3.442 1.906 1.00 95.62 84 VAL A N 1
ATOM 663 C CA . VAL A 1 84 ? 4.768 3.727 1.055 1.00 95.62 84 VAL A CA 1
ATOM 664 C C . VAL A 1 84 ? 5.819 2.624 1.189 1.00 95.62 84 VAL A C 1
ATOM 666 O O . VAL A 1 84 ? 6.303 2.125 0.178 1.00 95.62 84 VAL A O 1
ATOM 669 N N . LYS A 1 85 ? 6.131 2.182 2.414 1.00 93.12 85 LYS A N 1
ATOM 670 C CA . LYS A 1 85 ? 7.125 1.121 2.637 1.00 93.12 85 LYS A CA 1
ATOM 671 C C . LYS A 1 85 ? 6.695 -0.233 2.095 1.00 93.12 85 LYS A C 1
ATOM 673 O O . LYS A 1 85 ? 7.522 -0.955 1.543 1.00 93.12 85 LYS A O 1
ATOM 678 N N . CYS A 1 86 ? 5.421 -0.582 2.211 1.00 94.88 86 CYS A N 1
ATOM 679 C CA . CYS A 1 86 ? 4.898 -1.816 1.633 1.00 94.88 86 CYS A CA 1
ATOM 680 C C . CYS A 1 86 ? 4.912 -1.793 0.098 1.00 94.88 86 CYS A C 1
ATOM 682 O O . CYS A 1 86 ? 5.277 -2.796 -0.513 1.00 94.88 86 CYS A O 1
ATOM 684 N N . VAL A 1 87 ? 4.566 -0.656 -0.514 1.00 95.69 87 VAL A N 1
ATOM 685 C CA . VAL A 1 87 ? 4.598 -0.460 -1.972 1.00 95.69 87 VAL A CA 1
ATOM 686 C C . VAL A 1 87 ? 6.037 -0.520 -2.493 1.00 95.69 87 VAL A C 1
ATOM 688 O O . VAL A 1 87 ? 6.312 -1.291 -3.409 1.00 95.69 87 VAL A O 1
ATOM 691 N N . GLU A 1 88 ? 6.969 0.219 -1.877 1.00 93.69 88 GLU A N 1
ATOM 692 C CA . GLU A 1 88 ? 8.401 0.177 -2.225 1.00 93.69 88 GLU A CA 1
ATOM 693 C C . GLU A 1 88 ? 8.943 -1.259 -2.122 1.00 93.69 88 GLU A C 1
ATOM 695 O O . GLU A 1 88 ? 9.575 -1.751 -3.054 1.00 93.69 88 GLU A O 1
ATOM 700 N N . ASN A 1 89 ? 8.627 -1.981 -1.041 1.00 92.06 89 ASN A N 1
ATOM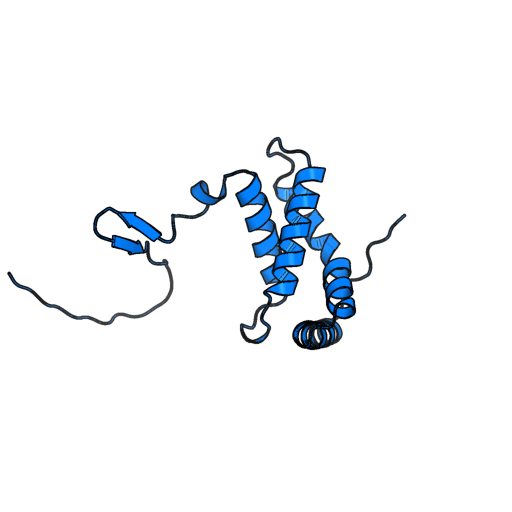 701 C CA . ASN A 1 89 ? 9.058 -3.371 -0.872 1.00 92.06 89 ASN A CA 1
ATOM 702 C C . ASN A 1 89 ? 8.491 -4.314 -1.940 1.00 92.06 89 ASN A C 1
ATOM 704 O O . ASN A 1 89 ? 9.208 -5.206 -2.394 1.00 92.06 89 ASN A O 1
ATOM 708 N N . ALA A 1 90 ? 7.227 -4.146 -2.339 1.00 93.00 90 ALA A N 1
ATOM 709 C CA . ALA A 1 90 ? 6.617 -4.963 -3.386 1.00 93.00 90 ALA A CA 1
ATOM 710 C C . ALA A 1 90 ? 7.322 -4.748 -4.735 1.00 93.00 90 ALA A C 1
ATOM 712 O O . ALA A 1 90 ? 7.697 -5.719 -5.393 1.00 93.00 90 ALA A O 1
ATOM 713 N N . ILE A 1 91 ? 7.583 -3.487 -5.094 1.00 92.56 91 ILE A N 1
ATOM 714 C CA . ILE A 1 91 ? 8.308 -3.114 -6.316 1.00 92.56 91 ILE A CA 1
ATOM 715 C C . ILE A 1 91 ? 9.735 -3.676 -6.293 1.00 92.56 91 ILE A C 1
ATOM 717 O O . ILE A 1 91 ? 10.136 -4.389 -7.211 1.00 92.56 91 ILE A O 1
ATOM 721 N N . LEU A 1 92 ? 10.487 -3.445 -5.214 1.00 90.12 92 LEU A N 1
ATOM 722 C CA . LEU A 1 92 ? 11.857 -3.952 -5.078 1.00 90.12 92 LEU A CA 1
ATOM 723 C C . LEU A 1 92 ? 11.920 -5.485 -5.131 1.00 90.12 92 LEU A C 1
ATOM 725 O O . LEU A 1 92 ? 12.856 -6.046 -5.704 1.00 90.12 92 LEU A O 1
ATOM 729 N N . SER A 1 93 ? 10.916 -6.167 -4.569 1.00 86.94 93 SER A N 1
ATOM 730 C CA . SER A 1 93 ? 10.795 -7.627 -4.650 1.00 86.94 93 SER A CA 1
ATOM 731 C C . SER A 1 93 ? 10.571 -8.090 -6.087 1.00 86.94 93 SER A C 1
ATOM 733 O O . SER A 1 93 ? 11.258 -9.006 -6.539 1.00 86.94 93 SER A O 1
ATOM 735 N N . ARG A 1 94 ? 9.672 -7.431 -6.835 1.00 87.88 94 ARG A N 1
ATOM 736 C CA . ARG A 1 94 ? 9.431 -7.724 -8.258 1.00 87.88 94 ARG A CA 1
ATOM 737 C C . ARG A 1 94 ? 10.697 -7.572 -9.092 1.00 87.88 94 ARG A C 1
ATOM 739 O O . ARG A 1 94 ? 10.980 -8.425 -9.926 1.00 87.88 94 ARG A O 1
ATOM 746 N N . MET A 1 95 ? 11.480 -6.535 -8.816 1.00 86.44 95 MET A N 1
ATOM 747 C CA . MET A 1 95 ? 12.733 -6.264 -9.519 1.00 86.44 95 MET A CA 1
ATOM 748 C C . MET A 1 95 ? 13.885 -7.190 -9.087 1.00 86.44 95 MET A C 1
ATOM 750 O O . MET A 1 95 ? 14.987 -7.080 -9.618 1.00 86.44 95 MET A O 1
ATOM 754 N N . ARG A 1 96 ? 13.666 -8.086 -8.106 1.00 80.12 96 ARG A N 1
ATOM 755 C CA . ARG A 1 96 ? 14.702 -8.886 -7.416 1.00 80.12 96 ARG A CA 1
ATOM 756 C C . ARG A 1 96 ? 15.820 -8.049 -6.781 1.00 80.12 96 ARG A C 1
ATOM 758 O O . ARG A 1 96 ? 16.865 -8.575 -6.412 1.00 80.12 96 ARG A O 1
ATOM 765 N N . LEU A 1 97 ? 15.576 -6.756 -6.580 1.00 65.00 97 LEU A N 1
ATOM 766 C CA . LEU A 1 97 ? 16.507 -5.822 -5.945 1.00 65.00 97 LEU A CA 1
ATOM 767 C C . LEU A 1 97 ? 16.392 -5.835 -4.418 1.00 65.00 97 LEU A C 1
ATOM 769 O O . LEU A 1 97 ? 17.163 -5.163 -3.731 1.00 65.00 97 LEU A O 1
ATOM 773 N N . TRP A 1 98 ? 15.453 -6.603 -3.859 1.00 55.78 98 TRP A N 1
ATOM 774 C CA . TRP A 1 98 ? 15.273 -6.680 -2.411 1.00 55.78 98 TRP A CA 1
ATOM 775 C C . TRP A 1 98 ? 16.528 -7.204 -1.697 1.00 55.78 98 TRP A C 1
ATOM 777 O O . TRP A 1 98 ? 16.917 -6.632 -0.683 1.00 55.78 98 TRP A O 1
ATOM 787 N N . PHE A 1 99 ? 17.224 -8.190 -2.281 1.00 51.97 99 PHE A N 1
ATOM 788 C CA . PHE A 1 99 ? 18.494 -8.716 -1.754 1.00 51.97 99 PHE A CA 1
ATOM 789 C C . PHE A 1 99 ? 19.668 -7.732 -1.867 1.00 51.97 99 PHE A C 1
ATOM 791 O O . PHE A 1 99 ? 20.625 -7.842 -1.112 1.00 51.97 99 PHE A O 1
ATOM 798 N N . GLN A 1 100 ? 19.615 -6.785 -2.809 1.00 55.84 100 GLN A N 1
ATOM 799 C CA . GLN A 1 100 ? 20.687 -5.803 -3.021 1.00 55.84 100 GLN A CA 1
ATOM 800 C C . GLN A 1 100 ? 20.512 -4.558 -2.145 1.00 55.84 100 GLN A C 1
ATOM 802 O O . GLN A 1 100 ? 21.484 -3.968 -1.690 1.00 55.84 100 GLN A O 1
ATOM 807 N N . THR A 1 101 ? 19.263 -4.155 -1.906 1.00 54.75 101 THR A N 1
ATOM 808 C CA . THR A 1 101 ? 18.926 -2.960 -1.111 1.00 54.75 101 THR A CA 1
ATOM 809 C C . THR A 1 101 ? 18.758 -3.256 0.378 1.00 54.75 101 THR A C 1
ATOM 811 O O . THR A 1 101 ? 18.872 -2.347 1.199 1.00 54.75 101 THR A O 1
ATOM 814 N N . SER A 1 102 ? 18.515 -4.519 0.738 1.00 54.06 102 SER A N 1
ATOM 815 C CA . SER A 1 102 ? 18.357 -4.970 2.120 1.00 54.06 102 SER A CA 1
ATOM 816 C C . SER A 1 102 ? 19.486 -5.938 2.455 1.00 54.06 102 SER A C 1
ATOM 818 O O . SER A 1 102 ? 19.522 -7.040 1.913 1.00 54.06 102 SER A O 1
ATOM 820 N N . ILE A 1 103 ? 20.389 -5.559 3.366 1.00 57.47 103 ILE A N 1
ATOM 821 C CA . ILE A 1 103 ? 21.333 -6.517 3.967 1.00 57.47 103 ILE A CA 1
ATOM 822 C C . ILE A 1 103 ? 20.495 -7.688 4.522 1.00 57.47 103 ILE A C 1
ATOM 824 O O . ILE A 1 103 ? 19.506 -7.414 5.218 1.00 57.47 103 ILE A O 1
ATOM 828 N N . PRO A 1 104 ? 20.816 -8.962 4.209 1.00 55.16 104 PRO A N 1
ATOM 829 C CA . PRO A 1 104 ? 20.064 -10.111 4.696 1.00 55.16 104 PRO A CA 1
ATOM 830 C C . PRO A 1 104 ? 19.880 -10.011 6.205 1.00 55.16 104 PRO A C 1
ATOM 832 O O . PRO A 1 104 ? 20.842 -10.015 6.968 1.00 55.16 104 PRO A O 1
ATOM 835 N N . ARG A 1 105 ? 18.624 -9.889 6.646 1.00 55.56 105 ARG A N 1
ATOM 836 C CA . ARG A 1 105 ? 18.304 -9.699 8.069 1.00 55.56 105 ARG A CA 1
ATOM 837 C C . ARG A 1 105 ? 18.790 -10.878 8.915 1.00 55.56 105 ARG A C 1
ATOM 839 O O . ARG A 1 105 ? 19.107 -10.700 10.087 1.00 55.56 105 ARG A O 1
ATOM 846 N N . ALA A 1 106 ? 18.860 -12.053 8.294 1.00 55.34 106 ALA A N 1
ATOM 847 C CA . ALA A 1 106 ? 19.551 -13.213 8.806 1.00 55.34 106 ALA A CA 1
ATOM 848 C C . ALA A 1 106 ? 20.199 -14.009 7.670 1.00 55.34 106 ALA A C 1
ATOM 850 O O . ALA A 1 106 ? 19.614 -14.163 6.598 1.00 55.34 106 ALA A O 1
ATOM 851 N N . GLU A 1 107 ? 21.379 -14.538 7.940 1.00 59.34 107 GLU A N 1
ATOM 852 C CA . GLU A 1 107 ? 22.121 -15.469 7.106 1.00 59.34 107 GLU A CA 1
ATOM 853 C C . GLU A 1 107 ? 22.026 -16.861 7.738 1.00 59.34 107 GLU A C 1
ATOM 855 O O . GLU A 1 107 ? 22.232 -17.019 8.939 1.00 59.34 107 GLU A O 1
ATOM 860 N N . LYS A 1 108 ? 21.638 -17.881 6.968 1.00 48.50 108 LYS A N 1
ATOM 861 C CA . LYS A 1 108 ? 21.509 -19.251 7.479 1.00 48.50 108 LYS A CA 1
ATOM 862 C C . LYS A 1 108 ? 22.754 -20.047 7.095 1.00 48.50 108 LYS A C 1
ATOM 864 O O . LYS A 1 108 ? 22.899 -20.416 5.933 1.00 48.50 108 LYS A O 1
ATOM 869 N N . ASN A 1 109 ? 23.596 -20.343 8.079 1.00 68.25 109 ASN A N 1
ATOM 870 C CA . ASN A 1 109 ? 24.794 -21.169 7.941 1.00 68.25 109 ASN A CA 1
ATOM 871 C C . ASN A 1 109 ? 24.530 -22.593 8.453 1.00 68.25 109 ASN A C 1
ATOM 873 O O . ASN A 1 109 ? 23.496 -22.862 9.072 1.00 68.25 109 ASN A O 1
ATOM 877 N N . ARG A 1 110 ? 25.462 -23.523 8.189 1.00 60.88 110 ARG A N 1
ATOM 878 C CA . ARG A 1 110 ? 25.376 -24.911 8.695 1.00 60.88 110 ARG A CA 1
ATOM 879 C C . ARG A 1 110 ? 25.239 -24.968 10.222 1.00 60.88 110 ARG A C 1
ATOM 881 O O . ARG A 1 110 ? 24.566 -25.863 10.719 1.00 60.88 110 ARG A O 1
ATOM 888 N N . ASP A 1 111 ? 25.772 -23.967 10.919 1.00 57.44 111 ASP A N 1
ATOM 889 C CA . ASP A 1 111 ? 25.801 -23.884 12.383 1.00 57.44 111 ASP A CA 1
ATOM 890 C C . ASP A 1 111 ? 24.642 -23.065 12.988 1.00 57.44 111 ASP A C 1
ATOM 892 O O . ASP A 1 111 ? 24.589 -22.863 14.199 1.00 57.44 111 ASP A O 1
ATOM 896 N N . GLY A 1 112 ? 23.695 -22.576 12.172 1.00 58.16 112 GLY A N 1
ATOM 897 C CA . GLY A 1 112 ? 22.519 -21.842 12.653 1.00 58.16 112 GLY A CA 1
ATOM 898 C C . GLY A 1 112 ? 22.160 -20.590 11.848 1.00 58.16 112 GLY A C 1
ATOM 899 O O . GLY A 1 112 ? 22.626 -20.373 10.732 1.00 58.16 112 GLY A O 1
ATOM 900 N N . VAL A 1 113 ? 21.271 -19.763 12.406 1.00 59.81 113 VAL A N 1
ATOM 901 C CA . VAL A 1 113 ? 20.770 -18.525 11.781 1.00 59.81 113 VAL A CA 1
ATOM 902 C C . VAL A 1 113 ? 21.479 -17.316 12.404 1.00 59.81 113 VAL A C 1
ATOM 904 O O . VAL A 1 113 ? 21.225 -16.974 13.558 1.00 59.81 113 VAL A O 1
ATOM 907 N N . PHE A 1 114 ? 22.360 -16.667 11.645 1.00 51.69 114 PHE A N 1
ATOM 908 C CA . PHE A 1 114 ? 23.133 -15.491 12.041 1.00 51.69 114 PHE A CA 1
ATOM 909 C C . PHE A 1 114 ? 22.384 -14.200 11.685 1.00 51.69 114 PHE A C 1
ATOM 911 O O . PHE A 1 114 ? 22.174 -13.895 10.515 1.00 51.69 114 PHE A O 1
ATOM 918 N N . TRP A 1 115 ? 21.954 -13.427 12.683 1.00 48.34 115 TRP A N 1
ATOM 919 C CA . TRP A 1 115 ? 21.216 -12.177 12.473 1.00 48.34 115 TRP A CA 1
ATOM 920 C C . TRP A 1 115 ? 22.177 -10.986 12.342 1.00 48.34 115 TRP A C 1
ATOM 922 O O . TRP A 1 115 ? 22.816 -10.598 13.321 1.00 48.34 115 TRP A O 1
ATOM 932 N N . HIS A 1 116 ? 22.232 -10.355 11.163 1.00 54.41 116 HIS A N 1
ATOM 933 C CA . HIS A 1 116 ? 22.957 -9.095 10.933 1.00 54.41 116 HIS A CA 1
ATOM 934 C C . HIS A 1 116 ? 22.201 -7.947 11.633 1.00 54.41 116 HIS A C 1
ATOM 936 O O . HIS A 1 116 ? 21.275 -7.344 11.091 1.00 54.41 116 HIS A O 1
ATOM 942 N N . ARG A 1 117 ? 22.501 -7.719 12.915 1.00 51.31 117 ARG A N 1
ATOM 943 C CA . ARG A 1 117 ? 21.795 -6.781 13.805 1.00 51.31 117 ARG A CA 1
ATOM 944 C C . ARG A 1 117 ? 21.858 -5.325 13.291 1.00 51.31 117 ARG A C 1
ATOM 946 O O . ARG A 1 117 ? 22.906 -4.823 12.908 1.00 51.31 117 ARG A O 1
ATOM 953 N N . TYR A 1 118 ? 20.702 -4.657 13.350 1.00 40.09 118 TYR A N 1
ATOM 954 C CA . TYR A 1 118 ? 20.431 -3.233 13.103 1.00 40.09 118 TYR A CA 1
ATOM 955 C C . TYR A 1 118 ? 21.524 -2.253 13.579 1.00 40.09 118 TYR A C 1
ATOM 957 O O . TYR A 1 118 ? 21.878 -2.289 14.760 1.00 40.09 118 TYR A O 1
ATOM 965 N N . PRO A 1 119 ? 21.928 -1.251 12.772 1.00 47.38 119 PRO A N 1
ATOM 966 C CA . PRO A 1 119 ? 22.479 -0.029 13.319 1.00 47.38 119 PRO A CA 1
ATOM 967 C C . PRO A 1 119 ? 21.306 0.900 13.659 1.00 47.38 119 PRO A C 1
ATOM 969 O O . PRO A 1 119 ? 20.555 1.298 12.770 1.00 47.38 119 PRO A O 1
ATOM 972 N N . ARG A 1 120 ? 21.178 1.265 14.939 1.00 53.31 120 ARG A N 1
ATOM 973 C CA . ARG A 1 120 ? 20.991 2.641 15.455 1.00 53.31 120 ARG A CA 1
ATOM 974 C C . ARG A 1 120 ? 20.105 2.664 16.710 1.00 53.31 120 ARG A C 1
ATOM 976 O O . ARG A 1 120 ? 18.963 2.227 16.677 1.00 53.31 120 ARG A O 1
ATOM 983 N N . ILE A 1 121 ? 20.658 3.326 17.735 1.00 37.28 121 ILE A N 1
ATOM 984 C CA . ILE A 1 121 ? 20.037 3.868 18.959 1.00 37.28 121 ILE A CA 1
ATOM 985 C C . ILE A 1 121 ? 20.151 2.972 20.213 1.00 37.28 121 ILE A C 1
ATOM 987 O O . ILE A 1 121 ? 19.282 2.173 20.535 1.00 37.28 121 ILE A O 1
ATOM 991 N N . CYS A 1 122 ? 21.241 3.267 20.937 1.00 32.41 122 CYS A N 1
ATOM 992 C CA . CYS A 1 122 ? 21.339 3.478 22.386 1.00 32.41 122 CYS A CA 1
ATOM 993 C C . CYS A 1 122 ? 21.690 2.330 23.359 1.00 32.41 122 CYS A C 1
ATOM 995 O O . CYS A 1 122 ? 20.912 1.424 23.624 1.00 32.41 122 CYS A O 1
ATOM 997 N N . ILE A 1 123 ? 22.822 2.607 24.024 1.00 31.83 123 ILE A N 1
ATOM 998 C CA . ILE A 1 123 ? 23.179 2.378 25.431 1.00 31.83 123 ILE A CA 1
ATOM 999 C C . ILE A 1 123 ? 23.959 1.094 25.723 1.00 31.83 123 ILE A C 1
ATOM 1001 O O . ILE A 1 123 ? 23.464 -0.026 25.683 1.00 31.83 123 ILE A O 1
ATOM 1005 N N . SER A 1 124 ? 25.225 1.347 26.054 1.00 46.75 124 SER A N 1
ATOM 1006 C CA . SER A 1 124 ? 26.163 0.520 26.791 1.00 46.75 124 SER A CA 1
ATOM 1007 C C . SER A 1 124 ? 25.482 -0.364 27.834 1.00 46.75 124 SER A C 1
ATOM 1009 O O . SER A 1 124 ? 24.869 0.142 28.768 1.00 46.75 124 SER A O 1
ATOM 1011 N N . PHE A 1 125 ? 25.699 -1.672 27.747 1.00 34.22 125 PHE A N 1
ATOM 1012 C CA . PHE A 1 125 ? 25.824 -2.491 28.942 1.00 34.22 125 PHE A CA 1
ATOM 1013 C C . PHE A 1 125 ? 26.892 -3.545 28.691 1.00 34.22 125 PHE A C 1
ATOM 1015 O O . PHE A 1 125 ? 26.805 -4.359 27.773 1.00 34.22 125 PHE A O 1
ATOM 1022 N N . ALA A 1 126 ? 27.951 -3.423 29.480 1.00 46.66 126 ALA A N 1
ATOM 1023 C CA . ALA A 1 126 ? 29.043 -4.360 29.571 1.00 46.66 126 ALA A CA 1
ATOM 1024 C C . ALA A 1 126 ? 28.535 -5.757 29.945 1.00 46.66 126 ALA A C 1
ATOM 1026 O O . ALA A 1 126 ? 27.610 -5.881 30.743 1.00 46.66 126 ALA A O 1
ATOM 1027 N N . LEU A 1 127 ? 29.225 -6.787 29.461 1.00 42.22 127 LEU A N 1
ATOM 1028 C CA . LEU A 1 127 ? 29.767 -7.811 30.348 1.00 42.22 127 LEU A CA 1
ATOM 1029 C C . LEU A 1 127 ? 30.885 -8.573 29.637 1.00 42.22 127 LEU A C 1
ATOM 1031 O O . LEU A 1 127 ? 30.683 -9.282 28.656 1.00 42.22 127 LEU A O 1
ATOM 1035 N N . LEU A 1 128 ? 32.080 -8.350 30.177 1.00 47.75 128 LEU A N 1
ATOM 1036 C CA . LEU A 1 128 ? 33.194 -9.280 30.207 1.00 47.75 128 LEU A CA 1
ATOM 1037 C C . LEU A 1 128 ? 32.710 -10.711 30.486 1.00 47.75 128 LEU A C 1
ATOM 1039 O O . LEU A 1 128 ? 32.039 -10.931 31.492 1.00 47.75 128 LEU A O 1
ATOM 1043 N N . TRP A 1 129 ? 33.171 -11.679 29.698 1.00 38.38 129 TRP A N 1
ATOM 1044 C CA . TRP A 1 129 ? 33.821 -12.854 30.278 1.00 38.38 129 TRP A CA 1
ATOM 1045 C C . TRP A 1 129 ? 34.856 -13.420 29.295 1.00 38.38 129 TRP A C 1
ATOM 1047 O O . TRP A 1 129 ? 34.605 -13.599 28.107 1.00 38.38 129 TRP A O 1
ATOM 1057 N N . THR A 1 130 ? 36.048 -13.596 29.848 1.00 51.09 130 THR A N 1
ATOM 1058 C CA . THR A 1 130 ? 37.248 -14.299 29.388 1.00 51.09 130 THR A CA 1
ATOM 1059 C C . THR A 1 130 ? 37.061 -15.830 29.280 1.00 51.09 130 THR A C 1
ATOM 1061 O O . THR A 1 130 ? 35.989 -16.350 29.538 1.00 51.09 130 THR A O 1
ATOM 1064 N N . ALA A 1 131 ? 38.143 -16.555 28.980 1.00 38.34 131 ALA A N 1
ATOM 1065 C CA . ALA A 1 131 ? 38.334 -18.004 29.174 1.00 38.34 131 ALA A CA 1
ATOM 1066 C C . ALA A 1 131 ? 37.500 -18.948 28.270 1.00 38.34 131 ALA A C 1
ATOM 1068 O O . ALA A 1 131 ? 36.284 -18.841 28.185 1.00 38.34 131 ALA A O 1
ATOM 1069 N N . ALA A 1 132 ? 38.083 -19.926 27.578 1.00 44.75 132 ALA A N 1
ATOM 1070 C CA . ALA A 1 132 ? 39.366 -20.614 27.742 1.00 44.75 132 ALA A CA 1
ATOM 1071 C C . ALA A 1 132 ? 39.980 -20.973 26.380 1.00 44.75 132 ALA A C 1
ATOM 1073 O O . ALA A 1 132 ? 39.211 -21.059 25.396 1.00 44.75 132 ALA A O 1
#

Foldseek 3Di:
DPDQDAADDPVLLVVLLVVVVVVDPVSLVVQLSNCLVLQLVLLVVCPPVPDDSVVLSVQLSVLQSVLSNPPDCVVVDDSSVSSSVSSNCSNCVVVVVCCVVDPPQWDQDPVGIHGPDDDDDDDDDDDDDDDD

Radius of gyration: 19.67 Å; chains: 1; bounding box: 56×38×48 Å

Secondary structure (DSSP, 8-state):
--PPPPPPPHHHHHHHHHHHHTT-HHHHHHHHHHHHHHHHHHHGGGGGGSS-HHHHHHHHHHHHHHHHHH--GGG---HHHHHHHHHHHHHHHHTT-HHHHS--S-EEETTEEE------------------